Protein 6Q5M (pdb70)

Secondary structure (DSSP, 8-state):
-HHHHHHHHHHHHHHHHHHHHH---/-HHHHHHHHHHHHHHHHHHHHH-

Sequence (48 aa):
GEELKAIAQELKKAIAKELKAIAWEKAGELKAIAQEELKAIAKELKKAIAWE

Foldseek 3Di:
DVVVVVVVVVVVVVVVVVVVVVVCD/DVVVVVVVVVVVVVVVVVVVVVD

B-factor: mean 32.04, std 14.63, range [14.85, 85.25]

Radius of gyration: 12.92 Å; Cα contacts (8 Å, |Δi|>4): 0; chains: 2; bounding box: 32×35×16 Å

Solvent-accessible surface area: 4876 Å² total

Structure (mmCIF, N/CA/C/O backbone):
data_6Q5M
#
_entry.id   6Q5M
#
_cell.length_a   71.380
_cell.length_b   71.380
_cell.length_c   35.400
_cell.angle_alpha   90.00
_cell.angle_beta   90.00
_cell.angle_gamma   120.00
#
_symmetry.space_group_name_H-M   'P 61 2 2'
#
loop_
_entity.id
_entity.type
_entity.pdbx_description
1 polymer CC-Hex*-L24Dab
2 non-polymer 'SODIUM ION'
3 water water
#
loop_
_atom_site.group_PDB
_atom_site.id
_atom_site.type_symbol
_atom_site.label_atom_id
_atom_site.label_alt_id
_atom_site.label_comp_id
_atom_site.label_asym_id
_atom_site.label_entity_id
_atom_site.label_seq_id
_atom_site.pdbx_PDB_ins_code
_atom_site.Cartn_x
_atom_site.Cartn_y
_atom_site.Cartn_z
_atom_site.occupancy
_atom_site.B_iso_or_equiv
_atom_site.auth_seq_id
_atom_site.auth_comp_id
_atom_site.auth_asym_id
_atom_site.auth_atom_id
_atom_site.pdbx_PDB_model_num
ATOM 4 N N . GLY A 1 2 ? 23.167 -46.121 8.754 1.00 49.45 1 GLY A N 1
ATOM 5 C CA . GLY A 1 2 ? 22.693 -45.444 10.016 1.00 39.14 1 GLY A CA 1
ATOM 6 C C . GLY A 1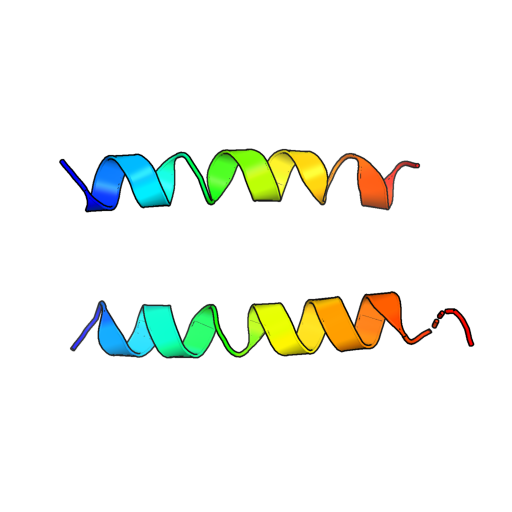 2 ? 22.794 -43.919 9.959 1.00 29.88 1 GLY A C 1
ATOM 7 O O . GLY A 1 2 ? 21.753 -43.278 10.066 1.00 28.99 1 GLY A O 1
ATOM 8 N N A GLU A 1 3 ? 24.014 -43.371 9.833 0.50 30.83 2 GLU A N 1
ATOM 9 N N B GLU A 1 3 ? 24.012 -43.377 9.846 0.50 28.18 2 GLU A N 1
ATOM 10 C CA A GLU A 1 3 ? 24.263 -41.907 9.848 0.50 29.79 2 GLU A CA 1
ATOM 11 C CA B GLU A 1 3 ? 24.266 -41.917 9.849 0.50 25.67 2 GLU A CA 1
ATOM 12 C C A GLU A 1 3 ? 23.560 -41.268 8.644 0.50 27.10 2 GLU A C 1
ATOM 13 C C B GLU A 1 3 ? 23.553 -41.277 8.651 0.50 25.06 2 GLU A C 1
ATOM 14 O O A GLU A 1 3 ? 22.926 -40.233 8.816 0.50 24.15 2 GLU A O 1
ATOM 15 O O B GLU A 1 3 ? 22.938 -40.235 8.827 0.50 23.19 2 GLU A O 1
ATOM 26 N N . LEU A 1 4 ? 23.645 -41.853 7.448 1.00 25.53 3 LEU A N 1
ATOM 27 C CA . LEU A 1 4 ? 22.952 -41.254 6.280 1.00 24.17 3 LEU A CA 1
ATOM 28 C C . LEU A 1 4 ? 21.440 -41.262 6.460 1.00 22.38 3 LEU A C 1
ATOM 29 O O . LEU A 1 4 ? 20.767 -40.337 6.023 1.00 23.00 3 LEU A O 1
ATOM 34 N N . LYS A 1 5 ? 20.863 -42.308 7.066 1.00 22.52 4 LYS A N 1
ATOM 35 C CA . LYS A 1 5 ? 19.411 -42.336 7.285 1.00 23.57 4 LYS A CA 1
ATOM 36 C C . LYS A 1 5 ? 18.983 -41.202 8.229 1.00 18.86 4 LYS A C 1
ATOM 37 O O . LYS A 1 5 ? 17.940 -40.537 8.011 1.00 21.89 4 LYS A O 1
ATOM 43 N N . ALA A 1 6 ? 19.770 -41.002 9.285 1.00 21.70 5 ALA A N 1
ATOM 44 C CA . ALA A 1 6 ? 19.505 -39.931 10.246 1.00 21.91 5 ALA A CA 1
ATOM 45 C C . ALA A 1 6 ? 19.606 -38.552 9.572 1.00 20.18 5 ALA A C 1
ATOM 46 O O . ALA A 1 6 ? 18.792 -37.666 9.844 1.00 18.65 5 ALA A O 1
ATOM 48 N N . ILE A 1 7 ? 20.624 -38.365 8.715 1.00 19.60 6 ILE A N 1
ATOM 49 C CA . ILE A 1 7 ? 20.793 -37.074 7.986 1.00 20.03 6 ILE A CA 1
ATOM 50 C C . ILE A 1 7 ? 19.650 -36.887 7.004 1.00 18.14 6 ILE A C 1
ATOM 51 O O . ILE A 1 7 ? 19.105 -35.820 6.860 1.00 18.44 6 ILE A O 1
ATOM 56 N N . ALA A 1 8 ? 19.214 -37.949 6.325 1.00 19.52 7 ALA A N 1
ATOM 57 C CA . ALA A 1 8 ? 18.022 -37.898 5.472 1.00 19.22 7 ALA A CA 1
ATOM 58 C C . ALA A 1 8 ? 16.818 -37.437 6.250 1.00 19.43 7 ALA A C 1
ATOM 59 O O . ALA A 1 8 ? 16.077 -36.600 5.798 1.00 19.61 7 ALA 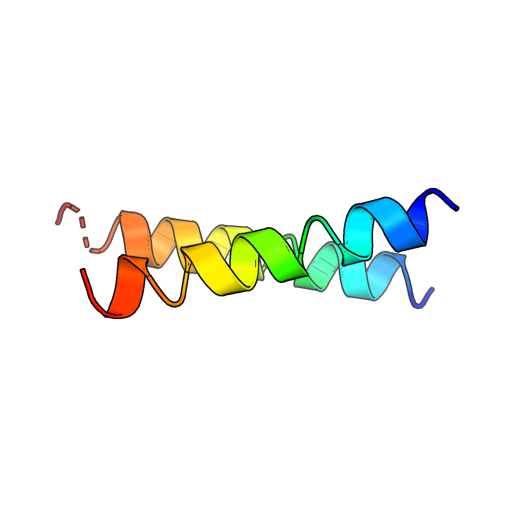A O 1
ATOM 61 N N . GLN A 1 9 ? 16.572 -37.968 7.459 1.00 21.55 8 GLN A N 1
ATOM 62 C CA . GLN A 1 9 ? 15.419 -37.514 8.250 1.00 21.96 8 GLN A CA 1
ATOM 63 C C . GLN A 1 9 ? 15.564 -36.027 8.605 1.00 17.91 8 GLN A C 1
ATOM 64 O O . GLN A 1 9 ? 14.560 -35.236 8.587 1.00 19.62 8 GLN A O 1
ATOM 70 N N . GLU A 1 10 ? 16.782 -35.623 8.980 1.00 18.93 9 GLU A N 1
ATOM 71 C CA . GLU A 1 10 ? 17.076 -34.205 9.291 1.00 18.51 9 GLU A CA 1
ATOM 72 C C . GLU A 1 10 ? 16.725 -33.311 8.095 1.00 18.78 9 GLU A C 1
ATOM 73 O O . GLU A 1 10 ? 16.117 -32.255 8.268 1.00 18.94 9 GLU A O 1
ATOM 79 N N . LEU A 1 11 ? 17.109 -33.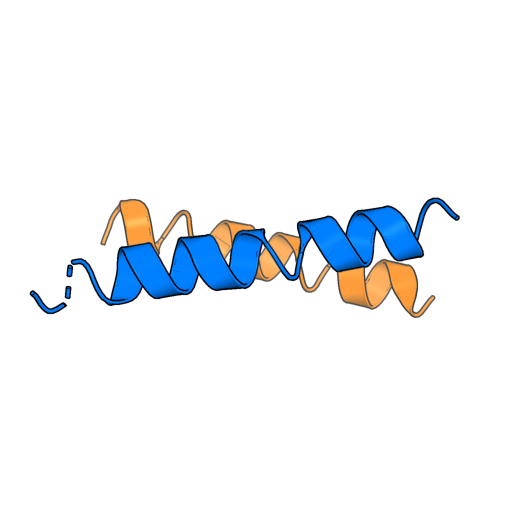730 6.878 1.00 19.97 10 LEU A N 1
ATOM 80 C CA . LEU A 1 11 ? 16.845 -32.884 5.699 1.00 18.35 10 LEU A CA 1
ATOM 81 C C . LEU A 1 11 ? 15.353 -32.826 5.392 1.00 17.90 10 LEU A C 1
ATOM 82 O O . LEU A 1 11 ? 14.829 -31.801 5.011 1.00 18.14 10 LEU A O 1
ATOM 87 N N A LYS A 1 12 ? 14.638 -33.940 5.599 0.50 18.90 11 LYS A N 1
ATOM 88 N N B LYS A 1 12 ? 14.681 -33.951 5.612 0.50 17.66 11 LYS A N 1
ATOM 89 C CA A LYS A 1 12 ? 13.150 -33.925 5.482 0.50 20.43 11 LYS A CA 1
ATOM 90 C CA B LYS A 1 12 ? 13.212 -33.977 5.452 0.50 18.84 11 LYS A CA 1
ATOM 91 C C A LYS A 1 12 ? 12.552 -32.931 6.467 0.50 19.75 11 LYS A C 1
ATOM 92 C C B LYS A 1 12 ? 12.543 -33.036 6.457 0.50 18.75 11 LYS A C 1
ATOM 93 O O A LYS A 1 12 ? 11.643 -32.143 6.145 0.50 20.92 11 LYS A O 1
ATOM 94 O O B LYS A 1 12 ? 11.567 -32.378 6.100 0.50 22.03 11 LYS A O 1
ATOM 105 N N . ALA A 1 13 ? 13.059 -32.928 7.684 1.00 19.47 12 ALA A N 1
ATOM 106 C CA . ALA A 1 13 ? 12.545 -32.000 8.699 1.00 19.80 12 ALA A CA 1
ATOM 107 C C . ALA A 1 13 ? 12.841 -30.554 8.365 1.00 18.80 12 ALA A C 1
ATOM 108 O O . ALA A 1 13 ? 12.002 -29.671 8.571 1.00 20.92 12 ALA A O 1
ATOM 110 N N . ILE A 1 14 ? 14.036 -30.270 7.829 1.00 18.29 13 ILE A N 1
ATOM 111 C CA . ILE A 1 14 ? 14.400 -28.906 7.365 1.00 18.82 13 ILE A CA 1
ATOM 112 C C . ILE A 1 14 ? 13.438 -28.475 6.245 1.00 17.81 13 ILE A C 1
ATOM 113 O O . ILE A 1 14 ? 12.974 -27.368 6.268 1.00 18.62 13 ILE A O 1
ATOM 118 N N . ALA A 1 15 ? 13.170 -29.372 5.300 1.00 20.04 14 ALA A N 1
ATOM 119 C CA . ALA A 1 15 ? 12.209 -29.152 4.208 1.00 19.27 14 ALA A CA 1
ATOM 120 C C . ALA A 1 15 ? 10.869 -28.716 4.792 1.00 21.72 14 ALA A C 1
ATOM 121 O O . ALA A 1 15 ? 10.288 -27.725 4.349 1.00 21.51 14 ALA A O 1
ATOM 123 N N . LYS A 1 16 ? 10.366 -29.394 5.840 1.00 21.04 15 LYS A N 1
ATOM 124 C CA . LYS A 1 16 ? 9.053 -29.011 6.443 1.00 22.54 15 LYS A CA 1
ATOM 125 C C . LYS A 1 16 ? 9.149 -27.643 7.124 1.00 22.47 15 LYS A C 1
ATOM 126 O O . LYS A 1 16 ? 8.244 -26.823 7.037 1.00 22.93 15 LYS A O 1
ATOM 132 N N . GLU A 1 17 ? 10.301 -27.351 7.772 1.00 20.40 16 GLU A N 1
ATOM 133 C CA . GLU A 1 17 ? 10.523 -26.052 8.418 1.00 21.11 16 GLU A CA 1
ATOM 134 C C . GLU A 1 17 ? 10.548 -24.945 7.372 1.00 21.82 16 GLU A C 1
ATOM 135 O O . GLU A 1 17 ? 9.921 -23.891 7.618 1.00 23.17 16 GLU A O 1
ATOM 141 N N . LEU A 1 18 ? 11.213 -25.174 6.230 1.00 21.07 17 LEU A N 1
ATOM 142 C CA . LEU A 1 18 ? 11.284 -24.124 5.195 1.00 21.31 17 LEU A CA 1
ATOM 143 C C . LEU A 1 18 ? 9.900 -23.909 4.579 1.00 23.13 17 LEU A C 1
ATOM 144 O O . LEU A 1 18 ? 9.549 -22.760 4.302 1.00 24.38 17 LEU A O 1
ATOM 149 N N . LYS A 1 19 ? 9.142 -24.987 4.443 1.00 24.07 18 LYS A N 1
ATOM 150 C CA . LYS A 1 19 ? 7.800 -24.905 3.834 1.00 25.50 18 LYS A CA 1
ATOM 151 C C . LYS A 1 19 ? 6.901 -24.111 4.780 1.00 24.93 18 LYS A C 1
ATOM 152 O O . LYS A 1 19 ? 6.151 -23.231 4.323 1.00 29.09 18 LYS A O 1
ATOM 158 N N . ALA A 1 20 ? 7.037 -24.295 6.109 1.00 23.85 19 ALA A N 1
ATOM 159 C CA . ALA A 1 20 ? 6.256 -23.578 7.117 1.00 24.09 19 ALA A CA 1
ATOM 160 C C . ALA A 1 20 ? 6.632 -22.099 7.105 1.00 26.88 19 ALA A C 1
ATOM 161 O O . ALA A 1 20 ? 5.761 -21.224 7.250 1.00 29.45 19 ALA A O 1
ATOM 163 N N . ILE A 1 21 ? 7.924 -21.787 6.964 1.00 24.62 20 ILE A N 1
ATOM 164 C CA . ILE A 1 21 ? 8.396 -20.388 6.814 1.00 24.85 20 ILE A CA 1
ATOM 165 C C . ILE A 1 21 ? 7.811 -19.792 5.524 1.00 25.29 20 ILE A C 1
ATOM 166 O O . ILE A 1 21 ? 7.436 -18.603 5.590 1.00 31.39 20 ILE A O 1
ATOM 171 N N . ALA A 1 22 ? 7.785 -20.541 4.424 1.00 27.52 21 ALA A N 1
ATOM 172 C CA . ALA A 1 22 ? 7.300 -20.068 3.088 1.00 26.54 21 ALA A CA 1
ATOM 173 C C . ALA A 1 22 ? 5.818 -19.734 3.250 1.00 29.99 21 ALA A C 1
ATOM 174 O O . ALA A 1 22 ? 5.341 -18.685 2.754 1.00 32.82 21 ALA A 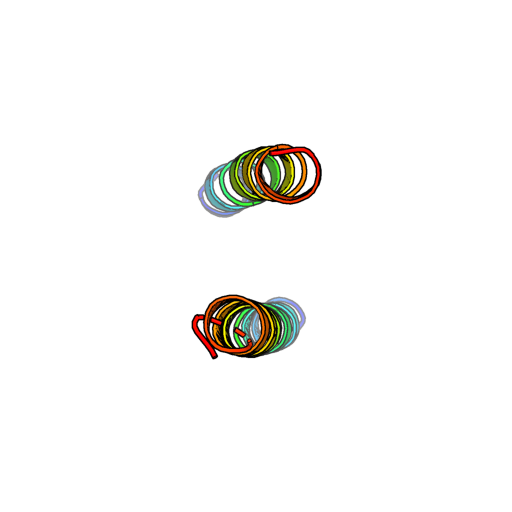O 1
ATOM 176 N N . TRP A 1 23 ? 5.115 -20.585 3.975 1.00 28.99 22 TRP A N 1
ATOM 177 C CA . TRP A 1 23 ? 3.666 -20.372 4.239 1.00 32.16 22 TRP A CA 1
ATOM 178 C C . TRP A 1 23 ? 3.401 -19.137 5.107 1.00 36.53 22 TRP A C 1
ATOM 179 O O . TRP A 1 23 ? 2.585 -18.261 4.676 1.00 39.97 22 TRP A O 1
ATOM 190 N N . GLU A 1 24 ? 4.028 -19.034 6.277 1.00 36.19 23 GLU A N 1
ATOM 191 C CA . GLU A 1 24 ? 3.942 -17.857 7.190 1.00 44.43 23 GLU A CA 1
ATOM 192 C C . GLU A 1 24 ? 4.181 -16.566 6.402 1.00 49.04 23 GLU A C 1
ATOM 193 O O . GLU A 1 24 ? 3.559 -15.548 6.672 1.00 53.31 23 GLU A O 1
ATOM 206 N N . LYS A 1 26 ? 3.569 -16.053 3.116 1.00 67.90 25 LYS A N 1
ATOM 207 C CA . LYS A 1 26 ? 2.350 -15.851 2.343 1.00 73.29 25 LYS A CA 1
ATOM 208 C C . LYS A 1 26 ? 1.258 -15.248 3.254 1.00 79.95 25 LYS A C 1
ATOM 209 O O . LYS A 1 26 ? 0.791 -14.132 2.946 1.00 85.25 25 LYS A O 1
ATOM 211 N N . ALA A 1 27 ? 0.877 -15.939 4.340 1.00 81.64 26 ALA A N 1
ATOM 212 C CA . ALA A 1 27 ? -0.134 -15.493 5.332 1.00 77.21 26 ALA A CA 1
ATOM 213 C C . ALA A 1 27 ? 0.528 -14.629 6.415 1.00 79.06 26 ALA A C 1
ATOM 214 O O . ALA A 1 27 ? 0.907 -13.469 6.192 1.00 81.44 26 ALA A O 1
ATOM 218 N N . GLY B 1 2 ? 32.860 -38.204 -4.785 1.00 34.39 1 GLY B N 1
ATOM 219 C CA . GLY B 1 2 ? 31.704 -38.896 -5.526 1.00 37.40 1 GLY B CA 1
ATOM 220 C C . GLY B 1 2 ? 30.335 -38.230 -5.414 1.00 32.45 1 GLY B C 1
ATOM 221 O O . GLY B 1 2 ? 30.236 -36.967 -5.407 1.00 30.76 1 GLY B O 1
ATOM 222 N N . GLU B 1 3 ? 29.280 -39.054 -5.390 1.00 30.53 2 GLU B N 1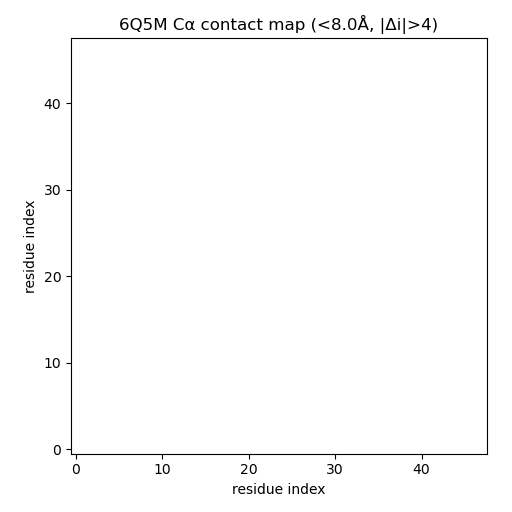
ATOM 223 C CA . GLU B 1 3 ? 27.850 -38.656 -5.361 1.00 31.78 2 GLU B CA 1
ATOM 224 C C . GLU B 1 3 ? 27.556 -37.838 -4.093 1.00 29.29 2 GLU B C 1
ATOM 225 O O . GLU B 1 3 ? 26.845 -36.824 -4.160 1.00 26.54 2 GLU B O 1
ATOM 231 N N . LEU B 1 4 ? 28.090 -38.280 -2.967 1.00 29.56 3 LEU B N 1
ATOM 232 C CA . LEU B 1 4 ? 27.862 -37.556 -1.683 1.00 25.22 3 LEU B CA 1
ATOM 233 C C . LEU B 1 4 ? 28.498 -36.181 -1.759 1.00 27.22 3 LEU B C 1
ATOM 234 O O . LEU B 1 4 ? 27.953 -35.225 -1.213 1.00 24.10 3 LEU B O 1
ATOM 239 N N . LYS B 1 5 ? 29.673 -36.061 -2.396 1.00 25.06 4 LYS B N 1
ATOM 240 C CA . LYS B 1 5 ? 30.321 -34.751 -2.566 1.00 25.74 4 LYS B CA 1
ATOM 241 C C . LYS B 1 5 ? 29.423 -33.863 -3.404 1.00 21.58 4 LYS B C 1
ATOM 242 O O . LYS B 1 5 ? 29.321 -32.693 -3.105 1.00 23.60 4 LYS B O 1
ATOM 248 N N . ALA B 1 6 ? 28.820 -34.402 -4.468 1.00 22.93 5 ALA B N 1
ATOM 249 C CA . ALA B 1 6 ? 27.921 -33.589 -5.312 1.00 22.42 5 ALA B CA 1
ATOM 250 C C . ALA B 1 6 ? 26.705 -33.117 -4.500 1.00 19.16 5 ALA B C 1
ATOM 251 O O . ALA B 1 6 ? 26.323 -31.955 -4.637 1.00 21.23 5 ALA B O 1
ATOM 253 N N . ILE B 1 7 ? 26.147 -33.967 -3.661 1.00 21.31 6 ILE B N 1
ATOM 254 C CA . ILE B 1 7 ? 25.024 -33.551 -2.780 1.00 20.77 6 ILE B CA 1
ATOM 255 C C . ILE B 1 7 ? 25.495 -32.492 -1.782 1.00 18.96 6 ILE B C 1
ATOM 256 O O . ILE B 1 7 ? 24.807 -31.502 -1.561 1.00 19.41 6 ILE B O 1
ATOM 261 N N . ALA B 1 8 ? 26.657 -32.693 -1.161 1.00 20.80 7 ALA B N 1
ATOM 262 C CA . ALA B 1 8 ? 27.261 -31.706 -0.248 1.00 19.83 7 ALA B CA 1
ATOM 263 C C . ALA B 1 8 ? 27.377 -30.359 -0.930 1.00 19.40 7 ALA B C 1
ATOM 264 O O . ALA B 1 8 ? 27.019 -29.349 -0.369 1.00 20.68 7 ALA B O 1
ATOM 266 N N . GLN B 1 9 ? 27.802 -30.332 -2.212 1.00 20.10 8 GLN B N 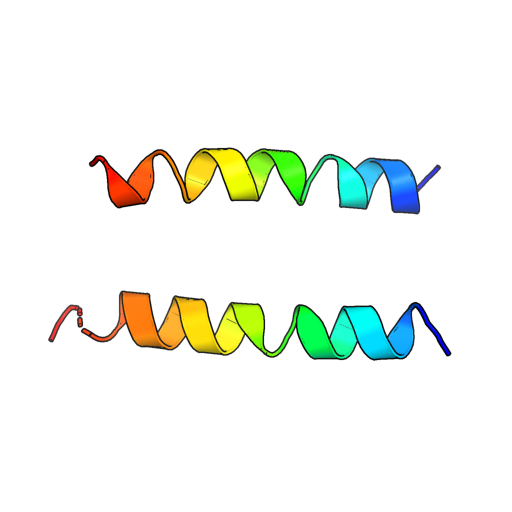1
ATOM 267 C CA . GLN B 1 9 ? 27.925 -29.042 -2.907 1.00 21.82 8 GLN B CA 1
ATOM 268 C C . GLN B 1 9 ? 26.546 -28.417 -3.142 1.00 19.94 8 GLN B C 1
ATOM 269 O O . GLN B 1 9 ? 26.408 -27.185 -3.040 1.00 22.87 8 GLN B O 1
ATOM 275 N N A GLU B 1 10 ? 25.564 -29.272 -3.455 0.50 18.86 9 GLU B N 1
ATOM 276 N N B GLU B 1 10 ? 25.511 -29.211 -3.428 0.50 20.92 9 GLU B N 1
ATOM 277 C CA A GLU B 1 10 ? 24.136 -28.895 -3.595 0.50 17.42 9 GLU B CA 1
ATOM 278 C CA B GLU B 1 10 ? 24.150 -28.641 -3.583 0.50 20.84 9 GLU B CA 1
ATOM 279 C C A GLU B 1 10 ? 23.729 -28.193 -2.290 0.50 18.08 9 GLU B C 1
ATOM 280 C C B GLU B 1 10 ? 23.660 -28.117 -2.239 0.50 19.68 9 GLU B C 1
ATOM 281 O O A GLU B 1 10 ? 23.266 -27.076 -2.344 0.50 18.70 9 GLU B O 1
ATOM 282 O O B GLU B 1 10 ? 22.943 -27.092 -2.236 0.50 18.88 9 G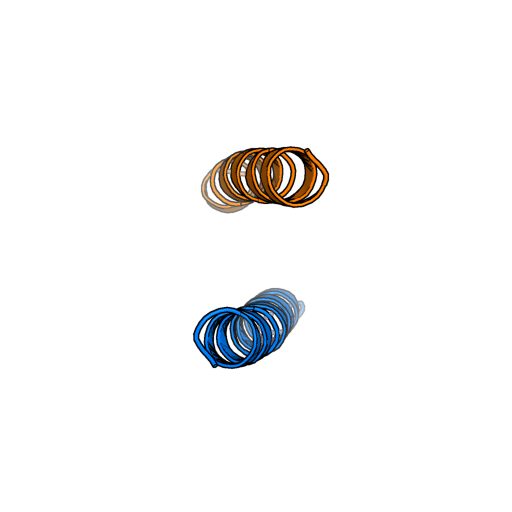LU B O 1
ATOM 293 N N . LEU B 1 11 ? 23.953 -28.804 -1.132 1.00 19.34 10 LEU B N 1
ATOM 294 C CA . LEU B 1 11 ? 23.534 -28.228 0.151 1.00 18.84 10 LEU B CA 1
ATOM 295 C C . LEU B 1 11 ? 24.228 -26.888 0.419 1.00 18.64 10 LEU B C 1
ATOM 296 O O . LEU B 1 11 ? 23.589 -25.996 0.918 1.00 18.29 10 LEU B O 1
ATOM 301 N N . LYS B 1 12 ? 25.492 -26.751 0.018 1.00 20.33 11 LYS B N 1
ATOM 302 C CA . LYS B 1 12 ? 26.19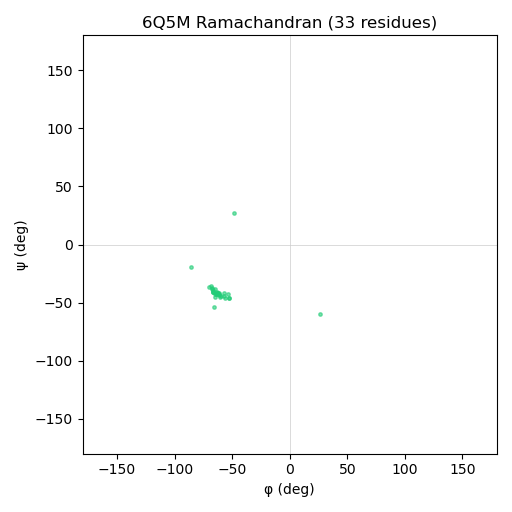5 -25.463 0.226 1.00 21.49 11 LYS B CA 1
ATOM 303 C C . LYS B 1 12 ? 25.614 -24.386 -0.701 1.00 19.50 11 LYS B C 1
ATOM 304 O O . LYS B 1 12 ? 25.483 -23.220 -0.278 1.00 21.69 11 LYS B O 1
ATOM 310 N N . ALA B 1 13 ? 25.227 -24.758 -1.933 1.00 20.14 12 ALA B N 1
ATOM 311 C CA . ALA B 1 13 ? 24.518 -23.852 -2.849 1.00 21.26 12 ALA B CA 1
ATOM 312 C C . ALA B 1 13 ? 23.199 -23.375 -2.246 1.00 19.68 12 ALA B C 1
ATOM 313 O O . ALA B 1 13 ? 22.887 -22.190 -2.304 1.00 20.29 12 ALA B O 1
ATOM 315 N N . ILE B 1 14 ? 22.429 -24.284 -1.639 1.00 17.95 13 ILE B N 1
ATOM 316 C CA . ILE B 1 14 ? 21.109 -23.949 -1.057 1.00 17.23 13 ILE B CA 1
ATOM 317 C C . ILE B 1 14 ? 21.336 -23.010 0.131 1.00 17.01 13 ILE B C 1
ATOM 318 O O . ILE B 1 14 ? 20.592 -22.073 0.286 1.00 18.83 13 ILE B O 1
ATOM 323 N N . ALA B 1 15 ? 22.357 -23.301 0.922 1.00 19.92 14 ALA B N 1
ATOM 324 C CA . ALA B 1 15 ? 22.671 -22.475 2.108 1.00 19.52 14 ALA B CA 1
ATOM 325 C C . ALA B 1 15 ? 22.893 -21.022 1.654 1.00 19.95 14 ALA B C 1
ATOM 326 O O . ALA B 1 15 ? 22.386 -20.123 2.269 1.00 22.85 14 ALA B O 1
ATOM 328 N N . LYS B 1 16 ? 23.588 -20.839 0.540 1.00 21.62 15 LYS B N 1
ATOM 329 C CA . LYS B 1 16 ? 23.813 -19.469 0.000 1.00 25.57 15 LYS B CA 1
ATOM 330 C C . LYS B 1 16 ? 22.500 -18.871 -0.463 1.00 23.77 15 LYS B C 1
ATOM 331 O O . LYS B 1 16 ? 22.206 -17.669 -0.234 1.00 22.26 15 LYS B O 1
ATOM 337 N N . GLU B 1 17 ? 21.636 -19.683 -1.114 1.00 21.42 16 GLU B N 1
ATOM 338 C CA . GLU B 1 17 ? 20.323 -19.159 -1.505 1.00 21.10 16 GLU B CA 1
ATOM 339 C C . GLU B 1 17 ? 19.505 -18.722 -0.290 1.00 21.72 16 GLU B C 1
ATOM 340 O O . GLU B 1 17 ? 18.751 -17.734 -0.355 1.00 23.90 16 GLU B O 1
ATOM 346 N N . LEU B 1 18 ? 19.522 -19.499 0.792 1.00 21.59 17 LEU B N 1
ATOM 347 C CA . LEU B 1 18 ? 18.688 -19.159 1.957 1.00 21.74 17 LEU B CA 1
ATOM 348 C C . LEU B 1 18 ? 19.175 -17.851 2.581 1.00 21.25 17 LEU B C 1
ATOM 349 O O . LEU B 1 18 ? 18.332 -17.079 3.050 1.00 21.76 17 LEU B O 1
ATOM 354 N N A LYS B 1 19 ? 20.495 -17.697 2.646 0.50 23.83 18 LYS B N 1
ATOM 355 N N B LYS B 1 19 ? 20.484 -17.680 2.668 0.50 23.79 18 LYS B N 1
ATOM 356 C CA A LYS B 1 19 ? 21.133 -16.465 3.199 0.50 26.51 18 LYS B CA 1
ATOM 357 C CA B LYS B 1 19 ? 21.035 -16.421 3.240 0.50 25.95 18 LYS B CA 1
ATOM 358 C C A LYS B 1 19 ? 20.701 -15.263 2.348 0.50 26.58 18 LYS B C 1
ATOM 359 C C B LYS B 1 19 ? 20.577 -15.255 2.353 0.50 26.40 18 LYS B C 1
ATOM 360 O O A LYS B 1 19 ? 20.384 -14.217 2.922 0.50 27.19 18 LYS B O 1
ATOM 361 O O B LYS B 1 19 ? 20.085 -14.240 2.902 0.50 25.49 18 LYS B O 1
ATOM 372 N N . ALA B 1 20 ? 20.595 -15.429 1.028 1.00 26.00 19 ALA B N 1
ATOM 373 C CA . ALA B 1 20 ? 20.212 -14.350 0.088 1.00 27.70 19 ALA B CA 1
ATOM 374 C C . ALA B 1 20 ? 18.738 -14.003 0.322 1.00 29.38 19 ALA B C 1
ATOM 375 O O . ALA B 1 20 ? 18.375 -12.795 0.407 1.00 31.63 19 ALA B O 1
ATOM 377 N N . ILE B 1 21 ? 17.872 -15.008 0.489 1.00 27.73 20 ILE B N 1
ATOM 378 C CA . ILE B 1 21 ? 16.430 -14.816 0.785 1.00 26.88 20 ILE B CA 1
ATOM 379 C C . ILE B 1 21 ? 16.251 -14.075 2.112 1.00 31.61 20 ILE B C 1
ATOM 380 O O . ILE B 1 21 ? 15.396 -13.199 2.151 1.00 36.74 20 ILE B O 1
ATOM 385 N N . ALA B 1 22 ? 17.007 -14.438 3.150 1.00 28.73 21 ALA B N 1
ATOM 386 C CA . ALA B 1 22 ? 16.963 -13.803 4.486 1.00 27.27 21 ALA B CA 1
ATOM 387 C C . ALA B 1 22 ? 17.151 -12.281 4.288 1.00 31.66 21 ALA B C 1
ATOM 388 O O . ALA B 1 22 ? 16.382 -11.497 4.859 1.00 33.28 21 ALA B O 1
ATOM 390 N N . TRP B 1 23 ? 18.121 -11.893 3.475 1.00 32.11 22 TRP B N 1
ATOM 391 C CA . TRP B 1 23 ? 18.489 -10.458 3.275 1.00 37.74 22 TRP B CA 1
ATOM 392 C C . TRP B 1 23 ? 17.634 -9.777 2.194 1.00 49.35 22 TRP B C 1
ATOM 393 O O . TRP B 1 23 ? 17.588 -8.531 2.215 1.00 53.26 22 TRP B O 1
ATOM 404 N N . GLU B 1 24 ? 16.980 -10.536 1.299 1.00 54.10 23 GLU B N 1
ATOM 405 C CA . GLU B 1 24 ? 16.043 -10.013 0.254 1.00 61.59 23 GLU B CA 1
ATOM 406 C C . GLU B 1 24 ? 14.911 -9.260 0.940 1.00 63.60 23 GLU B C 1
ATOM 407 O O . GLU B 1 24 ? 14.524 -8.186 0.491 1.00 73.01 23 GLU B O 1
#